Protein AF-A0A2T4LPH5-F1 (afdb_monomer_lite)

Foldseek 3Di:
DQPQFADPVNVVVVVVVCVVVVWDKDWDDPVNVQVVVVHDPDTDRDTDMDTDPVD

Secondary structure (DSSP, 8-state):
----SB-HHHHHHHHHHHHHTT--EEEEHHHHHHHHHTS--S-BS--EEEE-TT-

InterPro domains:
  IPR019646 Aminoglycoside-2''-adenylyltransferase [PF10706] (11-54)

Radius of gyration: 11.79 Å; chains: 1; bounding box: 26×18×33 Å

Structure (mmCIF, N/CA/C/O backbone):
data_AF-A0A2T4LPH5-F1
#
_entry.id   AF-A0A2T4LPH5-F1
#
loop_
_atom_site.group_PDB
_atom_site.id
_atom_site.type_symbol
_atom_site.label_atom_id
_atom_site.label_alt_id
_atom_site.label_comp_id
_atom_site.label_asym_id
_atom_site.label_entity_id
_atom_site.label_seq_id
_atom_site.pdbx_PDB_ins_code
_atom_site.Cartn_x
_atom_site.Cartn_y
_atom_site.Cartn_z
_atom_site.occupancy
_atom_site.B_iso_or_equiv
_atom_site.auth_seq_id
_atom_site.auth_comp_id
_atom_site.auth_asym_id
_atom_site.auth_atom_id
_atom_site.pdbx_PDB_model_num
ATOM 1 N N . MET A 1 1 ? 14.323 8.518 14.331 1.00 52.62 1 MET A N 1
ATOM 2 C CA . MET A 1 1 ? 13.076 7.908 14.842 1.00 52.62 1 MET A CA 1
ATOM 3 C C . MET A 1 1 ? 12.829 6.668 13.998 1.00 52.62 1 MET A C 1
ATOM 5 O O . MET A 1 1 ? 12.880 6.804 12.784 1.00 52.62 1 MET A O 1
ATOM 9 N N . LYS A 1 2 ? 12.692 5.471 14.583 1.00 57.66 2 LYS A N 1
ATOM 10 C CA . LYS A 1 2 ? 12.276 4.301 13.793 1.00 57.66 2 LYS A CA 1
ATOM 11 C C . LYS A 1 2 ? 10.795 4.479 13.471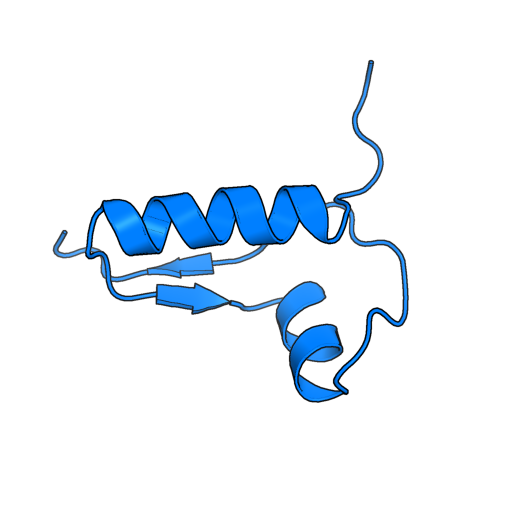 1.00 57.66 2 LYS A C 1
ATOM 13 O O . LYS A 1 2 ? 10.008 4.682 14.391 1.00 57.66 2 LYS A O 1
ATOM 18 N N . ILE A 1 3 ? 10.456 4.476 12.188 1.00 64.69 3 ILE A N 1
ATOM 19 C CA . ILE A 1 3 ? 9.069 4.359 11.747 1.00 64.69 3 ILE A CA 1
ATOM 20 C C . ILE A 1 3 ? 8.677 2.915 12.053 1.00 64.69 3 ILE A C 1
ATOM 22 O O . ILE A 1 3 ? 9.298 1.987 11.540 1.00 64.69 3 ILE A O 1
ATOM 26 N N . ASN A 1 4 ? 7.740 2.734 12.980 1.00 86.12 4 ASN A N 1
ATOM 27 C CA . ASN A 1 4 ? 7.295 1.405 13.401 1.00 86.12 4 ASN A CA 1
ATOM 28 C C . ASN A 1 4 ? 6.069 0.942 12.599 1.00 86.12 4 ASN A C 1
ATOM 30 O O . ASN A 1 4 ? 5.761 -0.247 12.594 1.00 86.12 4 ASN A O 1
ATOM 34 N N . ASN A 1 5 ? 5.393 1.878 11.932 1.00 93.25 5 ASN A N 1
ATOM 35 C CA . ASN A 1 5 ? 4.209 1.666 11.121 1.00 93.25 5 ASN A CA 1
ATOM 36 C C . ASN A 1 5 ? 4.130 2.703 9.988 1.00 93.25 5 ASN A C 1
ATOM 38 O O . ASN A 1 5 ? 4.611 3.826 10.110 1.00 93.25 5 ASN A O 1
ATOM 42 N N . VAL A 1 6 ? 3.509 2.310 8.888 1.00 97.50 6 VAL A N 1
ATOM 43 C CA . VAL A 1 6 ? 3.154 3.153 7.751 1.00 97.50 6 VAL A CA 1
ATOM 44 C C . VAL A 1 6 ? 1.761 3.714 8.021 1.00 97.50 6 VAL A C 1
ATOM 46 O O . VAL A 1 6 ? 0.868 2.973 8.440 1.00 97.50 6 VAL A O 1
ATOM 49 N N . THR A 1 7 ? 1.562 5.014 7.813 1.00 97.44 7 THR A N 1
ATOM 50 C CA . THR A 1 7 ? 0.228 5.634 7.858 1.00 97.44 7 THR A CA 1
ATOM 51 C C . THR A 1 7 ? -0.424 5.634 6.474 1.00 97.44 7 THR A C 1
ATOM 53 O O . THR A 1 7 ? 0.265 5.516 5.464 1.00 97.44 7 THR A O 1
ATOM 56 N N . GLU A 1 8 ? -1.744 5.835 6.392 1.00 98.06 8 GLU A N 1
ATOM 57 C CA . GLU A 1 8 ? -2.445 5.988 5.100 1.00 98.06 8 GLU A CA 1
ATOM 58 C C . GLU A 1 8 ? -1.848 7.129 4.255 1.00 98.06 8 GLU A C 1
ATOM 60 O O . GLU A 1 8 ? -1.716 7.022 3.038 1.00 98.06 8 GLU A O 1
ATOM 65 N N . LYS A 1 9 ? -1.392 8.202 4.913 1.00 98.25 9 LYS A N 1
ATOM 66 C CA . LYS A 1 9 ? -0.726 9.319 4.241 1.00 98.25 9 LYS A CA 1
ATOM 67 C C . LYS A 1 9 ? 0.630 8.920 3.656 1.00 98.25 9 LYS A C 1
ATOM 69 O O . LYS A 1 9 ? 0.970 9.379 2.569 1.00 98.25 9 LYS A O 1
ATOM 74 N N . ASP A 1 10 ? 1.396 8.094 4.366 1.00 97.94 10 ASP A N 1
ATOM 75 C CA . ASP A 1 10 ? 2.668 7.574 3.857 1.00 97.94 10 ASP A CA 1
ATOM 76 C C . ASP A 1 10 ? 2.428 6.630 2.674 1.00 97.94 10 ASP A C 1
ATOM 78 O O . ASP A 1 10 ? 3.137 6.726 1.676 1.00 97.94 10 ASP A O 1
ATOM 82 N N . LEU A 1 11 ? 1.394 5.778 2.750 1.00 98.44 11 LEU A N 1
ATOM 83 C CA . LEU A 1 11 ? 0.970 4.929 1.635 1.00 98.44 11 LEU A CA 1
ATOM 84 C C . LEU A 1 11 ? 0.661 5.775 0.396 1.00 98.44 11 LEU A C 1
ATOM 86 O O . LEU A 1 11 ? 1.298 5.580 -0.635 1.00 98.44 11 LEU A O 1
ATOM 90 N N . PHE A 1 12 ? -0.261 6.737 0.496 1.00 98.69 12 PHE A N 1
ATOM 91 C CA . PHE A 1 12 ? -0.639 7.575 -0.647 1.00 98.69 12 PHE A CA 1
ATOM 92 C C . PHE A 1 12 ? 0.530 8.382 -1.197 1.00 98.69 12 PHE A C 1
ATOM 94 O O . PHE A 1 12 ? 0.659 8.501 -2.408 1.00 98.69 12 PHE A O 1
ATOM 101 N N . TYR A 1 13 ? 1.433 8.865 -0.341 1.00 98.50 13 TYR A N 1
ATOM 102 C CA . TYR A 1 13 ? 2.646 9.522 -0.817 1.00 98.50 13 TYR A CA 1
ATOM 103 C C . TYR A 1 13 ? 3.492 8.604 -1.710 1.00 98.50 13 TYR A C 1
ATOM 105 O O . TYR A 1 13 ? 4.006 9.065 -2.725 1.00 98.50 13 TYR A O 1
ATOM 113 N N . ILE A 1 14 ? 3.641 7.324 -1.358 1.00 98.38 14 ILE A N 1
ATOM 114 C CA . ILE A 1 14 ? 4.381 6.368 -2.189 1.00 98.38 14 ILE A CA 1
ATOM 115 C C . ILE A 1 14 ? 3.618 6.054 -3.479 1.00 98.38 14 ILE A C 1
ATOM 117 O O . ILE A 1 14 ? 4.236 6.050 -4.540 1.00 98.38 14 ILE A O 1
ATOM 121 N N . LEU A 1 15 ? 2.300 5.849 -3.417 1.00 98.69 15 LEU A N 1
ATOM 122 C CA . LEU A 1 15 ? 1.483 5.589 -4.609 1.00 98.69 15 LEU A CA 1
ATOM 123 C C . LEU A 1 15 ? 1.544 6.756 -5.610 1.00 98.69 15 LEU A C 1
ATOM 125 O O . LEU A 1 15 ? 1.797 6.539 -6.795 1.00 98.69 15 LEU A O 1
ATOM 129 N N . ASP A 1 16 ? 1.463 7.996 -5.117 1.00 98.75 16 ASP A N 1
ATOM 130 C CA . ASP A 1 16 ? 1.628 9.219 -5.910 1.00 98.75 16 ASP A CA 1
ATOM 131 C C . ASP A 1 16 ? 2.975 9.269 -6.655 1.00 98.75 16 ASP A C 1
ATOM 133 O O . ASP A 1 16 ? 3.079 9.919 -7.698 1.00 98.75 16 ASP A O 1
ATOM 137 N N . LEU A 1 17 ? 4.043 8.657 -6.120 1.00 98.31 17 LEU A N 1
ATOM 138 C CA . LEU A 1 17 ? 5.334 8.607 -6.814 1.00 98.31 17 LEU A CA 1
ATOM 139 C C . LEU A 1 17 ? 5.242 7.728 -8.059 1.00 98.31 17 LEU A C 1
ATOM 141 O O . LEU A 1 17 ? 5.706 8.151 -9.114 1.00 98.31 17 LEU A O 1
ATOM 145 N N . PHE A 1 18 ? 4.637 6.542 -7.955 1.00 98.19 18 PHE A N 1
ATOM 146 C CA . PHE A 1 18 ? 4.462 5.651 -9.105 1.00 98.19 18 PHE A CA 1
ATOM 147 C C . PHE A 1 18 ? 3.555 6.279 -10.163 1.00 98.19 18 PHE A C 1
ATOM 149 O O . PHE A 1 18 ? 3.892 6.246 -11.345 1.00 98.19 18 PHE A O 1
ATOM 156 N N . GLU A 1 19 ? 2.477 6.946 -9.743 1.00 98.12 19 GLU A N 1
ATOM 157 C CA . GLU A 1 19 ? 1.592 7.679 -10.655 1.00 98.12 19 GLU A CA 1
ATOM 158 C C . GLU A 1 19 ? 2.324 8.806 -11.398 1.00 98.12 19 GLU A C 1
ATOM 160 O O . GLU A 1 19 ? 2.184 8.936 -12.611 1.00 98.12 19 GLU A O 1
ATOM 165 N N . LYS A 1 20 ? 3.160 9.594 -10.706 1.00 98.25 20 LYS A N 1
ATOM 166 C CA . LYS A 1 20 ? 3.958 10.669 -11.333 1.00 98.25 20 LYS A CA 1
ATOM 167 C C . LYS A 1 20 ? 5.058 10.155 -12.255 1.00 98.25 20 LYS A C 1
ATOM 169 O O . LYS A 1 20 ? 5.463 10.880 -13.159 1.00 98.25 20 LYS A O 1
ATOM 174 N N . MET A 1 21 ? 5.579 8.961 -11.989 1.00 96.81 21 MET A N 1
ATOM 175 C CA . MET A 1 21 ? 6.553 8.298 -12.856 1.00 96.81 21 MET A CA 1
ATOM 176 C C . MET A 1 21 ? 5.890 7.607 -14.053 1.00 96.81 21 MET A C 1
ATOM 178 O O . MET A 1 21 ? 6.611 7.095 -14.899 1.00 96.81 21 MET A O 1
ATOM 182 N N . GLU A 1 22 ? 4.552 7.588 -14.122 1.00 96.81 22 GLU A N 1
ATOM 183 C CA . GLU A 1 22 ? 3.767 6.878 -15.142 1.00 96.81 22 GLU A CA 1
ATOM 184 C C . GLU A 1 22 ? 4.070 5.363 -15.205 1.00 96.81 22 GLU A C 1
ATOM 186 O O . GLU A 1 22 ? 3.806 4.695 -16.205 1.00 96.81 22 GLU A O 1
ATOM 191 N N . VAL A 1 23 ? 4.559 4.795 -14.093 1.00 97.56 23 VAL A N 1
ATOM 192 C CA . VAL A 1 23 ? 4.871 3.367 -13.954 1.00 97.56 23 VAL A CA 1
ATOM 193 C C . VAL A 1 23 ? 3.586 2.607 -13.645 1.00 97.56 23 VAL A C 1
ATOM 195 O O . VAL A 1 23 ? 2.881 2.930 -12.690 1.00 97.56 23 VAL A O 1
ATOM 198 N N . THR A 1 24 ? 3.291 1.551 -14.405 1.00 98.00 24 THR A N 1
ATOM 199 C CA . THR A 1 24 ? 2.176 0.651 -14.067 1.00 98.00 24 THR A CA 1
ATOM 200 C C . THR A 1 24 ? 2.527 -0.161 -12.821 1.00 98.00 24 THR A C 1
ATOM 202 O O . THR A 1 24 ? 3.587 -0.786 -12.771 1.00 98.00 24 THR A O 1
ATOM 205 N N . TYR A 1 25 ? 1.640 -0.165 -11.826 1.00 98.56 25 TYR A N 1
ATOM 206 C CA . TYR A 1 25 ? 1.852 -0.858 -10.558 1.00 98.56 25 TYR A CA 1
ATOM 207 C C . TYR A 1 25 ? 0.549 -1.407 -9.964 1.00 98.56 25 TYR A C 1
ATOM 209 O O . TYR A 1 25 ? -0.549 -0.979 -10.329 1.00 98.56 25 TYR A O 1
ATOM 217 N N . TRP A 1 26 ? 0.686 -2.320 -9.004 1.00 98.69 26 TRP A N 1
ATOM 218 C CA . TRP A 1 26 ? -0.379 -2.770 -8.115 1.00 98.69 26 TRP A CA 1
ATOM 219 C C . TRP A 1 26 ? 0.088 -2.722 -6.664 1.00 98.69 26 TRP A C 1
ATOM 221 O O . TRP A 1 26 ? 1.217 -3.087 -6.340 1.00 98.69 26 TRP A O 1
ATOM 231 N N . LEU A 1 27 ? -0.805 -2.270 -5.787 1.00 98.69 27 LEU A N 1
ATOM 232 C CA . LEU A 1 27 ? -0.612 -2.371 -4.348 1.00 98.69 27 LEU A CA 1
ATOM 233 C C . LEU A 1 27 ? -0.894 -3.810 -3.900 1.00 98.69 27 LEU A C 1
ATOM 235 O O . LEU A 1 27 ? -1.990 -4.318 -4.143 1.00 98.69 27 LEU A O 1
ATOM 239 N N . ASP A 1 28 ? 0.060 -4.420 -3.203 1.00 98.62 28 ASP A N 1
ATOM 240 C CA . ASP A 1 28 ? -0.050 -5.776 -2.662 1.00 98.62 28 ASP A CA 1
ATOM 241 C C . ASP A 1 28 ? 0.048 -5.768 -1.117 1.00 98.62 28 ASP A C 1
ATOM 243 O O . ASP A 1 28 ? -0.007 -4.727 -0.445 1.00 98.62 28 ASP A O 1
ATOM 247 N N . GLY A 1 29 ? 0.133 -6.956 -0.526 1.00 98.38 29 GLY A N 1
ATOM 248 C CA . GLY A 1 29 ? 0.421 -7.181 0.874 1.00 98.38 29 GLY A CA 1
ATOM 249 C C . GLY A 1 29 ? -0.698 -6.724 1.801 1.00 98.38 29 GLY A C 1
ATOM 250 O O . GLY A 1 29 ? -1.891 -6.728 1.482 1.00 98.38 29 GLY A O 1
ATOM 251 N N . GLY A 1 30 ? -0.304 -6.349 3.019 1.00 98.44 30 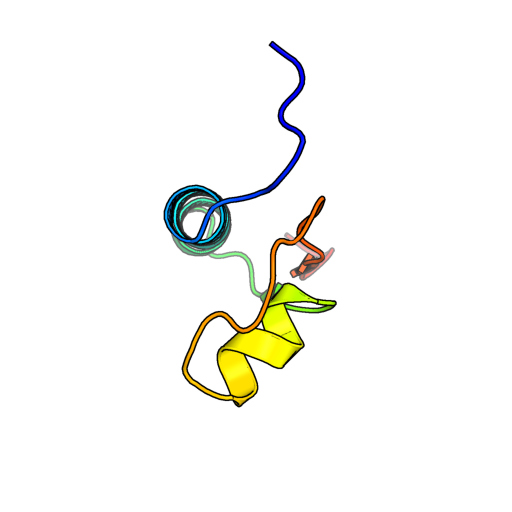GLY A N 1
ATOM 252 C CA . GLY A 1 30 ? -1.249 -5.960 4.064 1.00 98.44 30 GLY A CA 1
ATOM 253 C C . GLY A 1 30 ? -2.113 -4.759 3.679 1.00 98.44 30 GLY A C 1
ATOM 254 O O . GLY A 1 30 ? -3.314 -4.761 3.949 1.00 98.44 30 GLY A O 1
ATOM 255 N N . TRP A 1 31 ? -1.516 -3.763 3.028 1.00 98.62 31 TRP A N 1
ATOM 256 C CA . TRP A 1 31 ? -2.232 -2.571 2.587 1.00 98.62 31 TRP A CA 1
ATOM 257 C C . TRP A 1 31 ? -3.211 -2.860 1.450 1.00 98.62 31 TRP A C 1
ATOM 259 O O . TRP A 1 31 ? -4.320 -2.330 1.479 1.00 98.62 31 TRP A O 1
ATOM 269 N N . GLY A 1 32 ? -2.860 -3.738 0.504 1.00 98.69 32 GLY A N 1
ATOM 270 C CA . GLY A 1 32 ? -3.784 -4.181 -0.543 1.00 98.69 32 GLY A CA 1
ATOM 271 C C . GLY A 1 32 ? -5.049 -4.834 0.030 1.00 98.69 32 GLY A C 1
ATOM 272 O O . GLY A 1 32 ? -6.161 -4.525 -0.404 1.00 98.69 32 GLY A O 1
ATOM 273 N N . VAL A 1 33 ? -4.904 -5.664 1.073 1.00 98.69 33 VAL A N 1
ATOM 274 C CA . VAL A 1 33 ? -6.052 -6.255 1.789 1.00 98.69 33 VAL A CA 1
ATOM 275 C C . VAL A 1 33 ? -6.950 -5.170 2.384 1.00 98.69 33 VAL A C 1
ATOM 277 O O . VAL A 1 33 ? -8.161 -5.198 2.170 1.00 98.69 33 VAL A O 1
ATOM 280 N N . ASP A 1 34 ? -6.382 -4.198 3.097 1.00 98.75 34 ASP A N 1
ATOM 281 C CA . ASP A 1 34 ? -7.159 -3.125 3.727 1.00 98.75 34 ASP A CA 1
ATOM 282 C C . ASP A 1 34 ? -7.900 -2.268 2.684 1.00 98.75 34 ASP A C 1
ATOM 284 O O . ASP A 1 34 ? -9.088 -1.979 2.863 1.00 98.75 34 ASP A O 1
ATOM 288 N N . VAL A 1 35 ? -7.256 -1.947 1.555 1.00 98.50 35 VAL A N 1
ATOM 289 C CA . VAL A 1 35 ? -7.884 -1.225 0.434 1.00 98.50 35 VAL A CA 1
ATOM 290 C C . VAL A 1 35 ? -9.094 -1.983 -0.115 1.00 98.50 35 VAL A C 1
ATOM 292 O O . VAL A 1 35 ? -10.148 -1.375 -0.307 1.00 98.50 35 VAL A O 1
ATOM 295 N N . LEU A 1 36 ? -9.007 -3.308 -0.283 1.00 98.69 36 LEU A N 1
ATOM 296 C CA . LEU A 1 36 ? -10.150 -4.125 -0.718 1.00 98.69 36 LEU A CA 1
ATOM 297 C C . LEU A 1 36 ? -11.315 -4.100 0.279 1.00 98.69 36 LEU A C 1
ATOM 299 O O . LEU A 1 36 ? -12.474 -4.200 -0.122 1.00 98.69 36 LEU A O 1
ATOM 303 N N . THR A 1 37 ? -11.036 -3.945 1.575 1.00 98.56 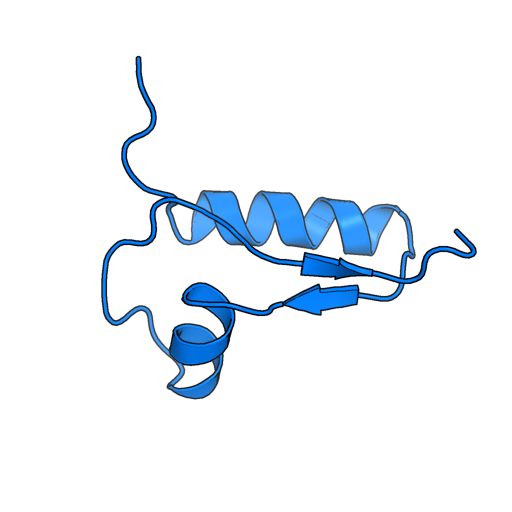37 THR A N 1
ATOM 304 C CA . THR A 1 37 ? -12.092 -3.777 2.586 1.00 98.56 37 THR A CA 1
ATOM 305 C C . THR A 1 37 ? -12.675 -2.361 2.644 1.00 98.56 37 THR A C 1
ATOM 307 O O . THR A 1 37 ? -13.683 -2.147 3.321 1.00 98.56 37 THR A O 1
ATOM 310 N N . GLY A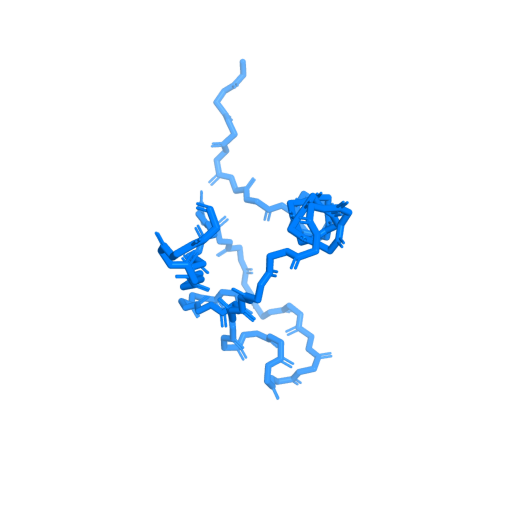 1 38 ? -12.058 -1.395 1.955 1.00 98.31 38 GLY A N 1
ATOM 311 C CA . GLY A 1 38 ? -12.488 0.002 1.891 1.00 98.31 38 GLY A CA 1
ATOM 312 C C . GLY A 1 38 ? -12.129 0.853 3.114 1.00 98.31 38 GLY A C 1
ATOM 313 O O . GLY A 1 38 ? -12.631 1.970 3.231 1.00 98.31 38 GLY A O 1
ATOM 314 N N . LYS A 1 39 ? -11.309 0.345 4.045 1.00 97.50 39 LYS A N 1
ATOM 315 C CA . LYS A 1 39 ? -10.793 1.097 5.202 1.00 97.50 39 LYS A CA 1
ATOM 316 C C . LYS A 1 39 ? -9.562 0.418 5.803 1.00 97.50 39 LYS A C 1
ATOM 318 O O . LYS A 1 39 ? -9.443 -0.803 5.743 1.00 97.50 39 LYS A O 1
ATOM 323 N N . GLN A 1 40 ? -8.709 1.188 6.475 1.00 98.50 40 GLN A N 1
ATOM 324 C CA . GLN A 1 40 ? -7.611 0.626 7.261 1.00 98.50 40 GLN A CA 1
ATOM 325 C C . GLN A 1 40 ? -8.153 -0.212 8.437 1.00 98.50 40 GLN A C 1
ATOM 327 O O . GLN A 1 40 ? -8.972 0.260 9.229 1.00 98.50 40 GLN A O 1
ATOM 332 N N . GLN A 1 41 ? -7.702 -1.462 8.552 1.00 98.50 41 GLN A N 1
ATOM 333 C CA . GLN A 1 41 ? -8.127 -2.429 9.571 1.00 98.50 41 GLN A CA 1
ATOM 334 C C . GLN A 1 41 ? -7.088 -2.597 10.683 1.00 98.50 41 GLN A C 1
ATOM 336 O O . GLN A 1 41 ? -7.440 -2.959 11.806 1.00 98.50 41 GLN A O 1
ATOM 341 N N . ARG A 1 42 ? -5.805 -2.362 10.381 1.00 98.12 42 ARG A N 1
ATOM 342 C CA . ARG A 1 42 ? -4.692 -2.503 11.330 1.00 98.12 42 ARG A CA 1
ATOM 343 C C . ARG A 1 42 ? -3.499 -1.624 10.954 1.00 98.12 42 ARG A C 1
ATOM 345 O O . ARG A 1 42 ? -3.454 -1.025 9.884 1.00 98.12 42 ARG A O 1
ATOM 352 N N . GLU A 1 43 ? -2.506 -1.571 11.833 1.00 97.81 43 GLU A N 1
ATOM 353 C CA . GLU A 1 43 ? -1.199 -1.004 11.499 1.00 97.81 43 GLU A CA 1
ATOM 354 C C . GLU A 1 43 ? -0.421 -1.943 10.560 1.00 97.81 43 GLU A C 1
ATOM 356 O O . GLU A 1 43 ? -0.519 -3.174 10.654 1.00 97.81 43 GLU A O 1
ATOM 361 N N . HIS A 1 44 ? 0.374 -1.354 9.667 1.00 97.94 44 HIS A N 1
ATOM 362 C CA . HIS A 1 44 ? 1.238 -2.059 8.715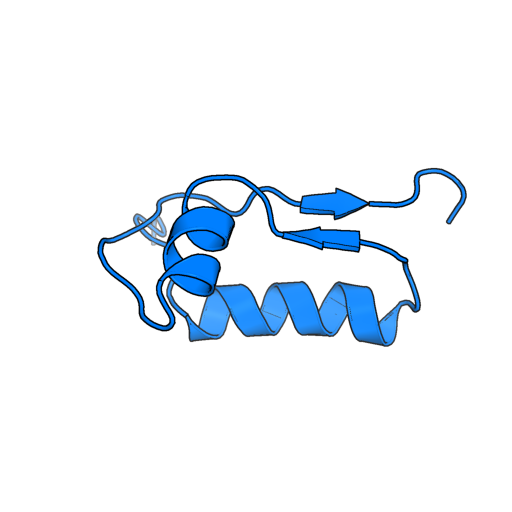 1.00 97.94 44 HIS A CA 1
ATOM 363 C C . HIS A 1 44 ? 2.666 -1.558 8.875 1.00 97.94 44 HIS A C 1
ATOM 365 O O . HIS A 1 44 ? 2.860 -0.360 9.050 1.00 97.94 44 HIS A O 1
ATOM 371 N N . ARG A 1 45 ? 3.670 -2.442 8.838 1.00 97.12 45 ARG A N 1
ATOM 372 C CA . ARG A 1 45 ? 5.081 -2.026 8.990 1.00 97.12 45 ARG A CA 1
ATOM 373 C C . ARG A 1 45 ? 5.721 -1.595 7.668 1.00 97.12 45 ARG A C 1
ATOM 375 O O . ARG A 1 45 ? 6.757 -0.940 7.682 1.00 97.12 45 ARG A O 1
ATOM 382 N N . ASP A 1 46 ? 5.146 -2.038 6.560 1.00 97.75 46 ASP A N 1
ATOM 383 C CA . ASP A 1 46 ? 5.692 -2.016 5.209 1.00 97.75 46 ASP A CA 1
ATOM 384 C C . ASP A 1 46 ? 4.597 -1.732 4.170 1.00 97.75 46 ASP A C 1
ATOM 386 O O . ASP A 1 46 ? 3.413 -1.662 4.504 1.00 97.75 46 ASP A O 1
ATOM 390 N N . ILE A 1 47 ? 5.026 -1.512 2.925 1.00 98.38 47 ILE A N 1
ATOM 391 C CA . ILE A 1 47 ? 4.199 -1.404 1.720 1.00 98.38 47 ILE A CA 1
ATOM 392 C C . ILE A 1 47 ? 4.830 -2.340 0.686 1.00 98.38 47 ILE A C 1
ATOM 394 O O .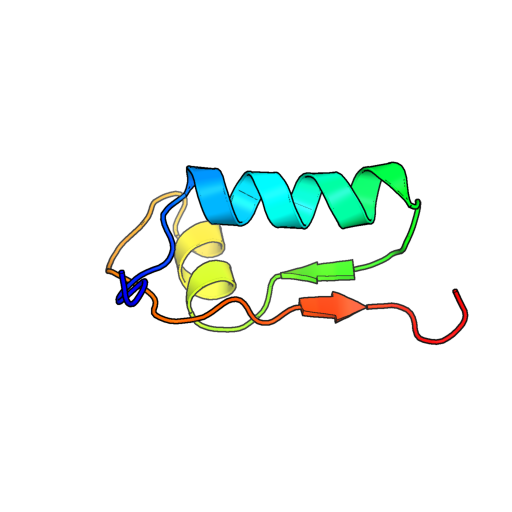 ILE A 1 47 ? 6.032 -2.232 0.435 1.00 98.38 47 ILE A O 1
ATOM 398 N N . ASP A 1 48 ? 4.025 -3.212 0.087 1.00 98.62 48 ASP A N 1
ATOM 399 C CA . ASP A 1 48 ? 4.432 -4.091 -1.008 1.00 98.62 48 ASP A CA 1
ATOM 400 C C . ASP A 1 48 ? 3.838 -3.559 -2.320 1.00 98.62 48 ASP A C 1
ATOM 402 O O . ASP A 1 48 ? 2.646 -3.249 -2.388 1.00 98.62 48 ASP A O 1
ATOM 406 N N . ILE A 1 49 ? 4.678 -3.394 -3.345 1.00 98.62 49 ILE A N 1
ATOM 407 C CA . ILE A 1 49 ? 4.277 -2.868 -4.655 1.00 98.62 49 ILE A CA 1
ATOM 408 C C . ILE A 1 49 ? 4.859 -3.764 -5.740 1.00 98.62 49 ILE A C 1
ATOM 410 O O . ILE A 1 49 ? 6.080 -3.846 -5.891 1.00 98.62 49 ILE A O 1
ATOM 414 N N . ASP A 1 50 ? 3.975 -4.366 -6.527 1.00 98.62 50 ASP A N 1
ATOM 415 C CA . ASP A 1 50 ? 4.334 -4.975 -7.802 1.00 98.62 50 ASP A CA 1
ATOM 416 C C . ASP A 1 50 ? 4.341 -3.882 -8.867 1.00 98.62 50 ASP A C 1
ATOM 418 O O . ASP A 1 50 ? 3.384 -3.117 -8.979 1.00 98.62 50 ASP A O 1
ATOM 422 N N . PHE A 1 51 ? 5.400 -3.788 -9.664 1.00 98.06 51 PHE A N 1
ATOM 423 C CA . PHE A 1 51 ? 5.533 -2.747 -10.683 1.00 98.06 51 PHE A CA 1
ATOM 424 C C . PHE A 1 51 ? 6.100 -3.299 -11.989 1.00 98.06 51 PHE A C 1
ATOM 426 O O . PHE A 1 51 ? 6.752 -4.346 -12.014 1.00 98.06 51 PHE A O 1
ATOM 433 N N . ASP A 1 52 ? 5.842 -2.590 -13.085 1.00 97.62 52 ASP A N 1
ATOM 434 C CA . ASP A 1 52 ? 6.396 -2.924 -14.392 1.00 97.62 52 ASP A CA 1
ATOM 435 C C . ASP A 1 52 ? 7.922 -2.749 -14.404 1.00 97.62 52 ASP A C 1
ATOM 437 O O . ASP A 1 52 ? 8.442 -1.639 -14.315 1.00 97.62 52 ASP A O 1
ATOM 441 N N . ALA A 1 53 ? 8.644 -3.860 -14.549 1.00 95.38 53 ALA A N 1
ATOM 442 C CA . ALA A 1 53 ? 10.104 -3.881 -14.594 1.00 95.38 53 ALA A CA 1
ATOM 443 C C . ALA A 1 53 ? 10.695 -3.311 -15.898 1.00 95.38 53 ALA A C 1
ATOM 445 O O . ALA A 1 53 ? 11.916 -3.217 -16.013 1.00 95.38 53 ALA A O 1
ATOM 446 N N . GLN A 1 54 ? 9.857 -3.014 -16.898 1.00 87.31 54 GLN A N 1
ATOM 447 C CA . GLN A 1 54 ? 10.280 -2.441 -18.180 1.00 87.31 54 GLN A CA 1
ATOM 448 C C . GLN A 1 54 ? 10.281 -0.906 -18.191 1.00 87.31 54 GLN A C 1
ATOM 450 O O . GLN A 1 54 ? 10.666 -0.329 -19.210 1.00 87.31 54 GLN A O 1
ATOM 455 N N . HIS A 1 55 ? 9.868 -0.265 -17.091 1.00 61.56 55 HIS A N 1
ATOM 456 C CA . HIS A 1 55 ? 10.120 1.157 -16.854 1.00 61.56 55 HIS A CA 1
ATOM 457 C C . HIS A 1 55 ? 11.575 1.423 -16.450 1.00 61.56 55 HIS A C 1
ATOM 459 O O . HIS A 1 55 ? 12.124 0.653 -15.628 1.00 61.56 55 HIS A O 1
#

Organism: NCBI:txid29382

pLDDT: mean 94.81, std 10.33, range [52.62, 98.75]

Sequence (55 aa):
MKINNVTEKDLFYILDLFEKMEVTYWLDGGWGVDVLTGKQQREHRDIDIDFDAQH